Protein AF-A0A6L9EN24-F1 (afdb_monomer)

Radius of gyration: 12.1 Å; Cα contacts (8 Å, |Δi|>4): 110; chains: 1; bounding box: 29×22×35 Å

Mean predicted aligned error: 2.81 Å

Nearest PDB structures (foldseek):
  2nvm-assembly1_A  TM=4.700E-01  e=4.179E-01  Trichormus variabilis ATCC 29413
  3d7q-assembly2_A-2  TM=4.852E-01  e=4.750E-01  Nostoc punctiforme PCC 73102
  6l19-assembly1_B  TM=4.292E-01  e=9.008E-01  Enterobacter asburiae
  2nlv-assembly1_B  TM=4.453E-01  e=1.323E+00  Trichormus variabilis ATCC 29413
  5kvk-assembly1_A-2  TM=4.593E-01  e=1.410E+00  Klebsiella pneumoniae 700603

Foldseek 3Di:
DDPVLVVLVVVLVVLQVVLCVQAQWNKDKDADPVQQWIWIWTARNPPRDIDTLGDGHHSDPVVSVSSSVSSVVRNVD

Secondary structure (DSSP, 8-state):
--HHHHHHHHHHHHHHHHHHHHSSEEEEEEEETTTTEEEEEEEETTT--EEEEEEEEE--HHHHHHHHHHHHHHHH-

Solvent-accessible surface area (backbone atoms only — not comparable to full-atom values): 4372 Å² total; per-residue (Å²): 136,55,74,69,54,52,55,52,51,49,56,47,51,54,47,29,58,49,42,36,74,74,38,70,31,44,38,50,73,51,74,44,77,95,72,49,25,33,29,31,37,33,27,34,71,86,77,67,48,76,44,80,75,43,72,72,39,61,77,42,73,68,49,52,54,52,50,50,54,53,54,54,53,63,59,75,109

pLDDT: mean 94.28, std 3.82, range [71.88, 98.0]

Structure (mmCIF, N/CA/C/O backbone):
data_AF-A0A6L9EN24-F1
#
_entry.id   AF-A0A6L9EN24-F1
#
loop_
_atom_site.group_PDB
_atom_site.id
_atom_site.type_symbol
_atom_site.label_atom_id
_atom_site.label_alt_id
_atom_site.label_comp_id
_atom_site.label_asym_id
_atom_site.label_entity_id
_atom_site.label_seq_id
_atom_site.pdbx_PDB_ins_code
_atom_site.Cartn_x
_atom_site.Cartn_y
_atom_site.Cartn_z
_atom_site.occupancy
_atom_site.B_iso_or_equiv
_atom_site.auth_seq_id
_atom_site.auth_comp_id
_atom_site.auth_asym_id
_atom_site.auth_atom_id
_atom_site.pdbx_PDB_model_num
ATOM 1 N N . MET A 1 1 ? -12.118 5.428 13.120 1.00 81.44 1 MET A N 1
ATOM 2 C CA . MET A 1 1 ? -10.994 4.456 13.204 1.00 81.44 1 MET A CA 1
ATOM 3 C C . MET A 1 1 ? -10.431 4.302 14.629 1.00 81.44 1 MET A C 1
ATOM 5 O O . MET A 1 1 ? -10.235 5.299 15.313 1.00 81.44 1 MET A O 1
ATOM 9 N N . SER A 1 2 ? -10.124 3.074 15.078 1.00 88.56 2 SER A N 1
ATOM 10 C CA . SER A 1 2 ? -9.521 2.819 16.404 1.00 88.56 2 SER A CA 1
ATOM 11 C C . SER A 1 2 ? -8.008 3.104 16.448 1.00 88.56 2 SER A C 1
ATOM 13 O O . SER A 1 2 ? -7.319 3.023 15.428 1.00 88.56 2 SER A O 1
ATOM 15 N N . LYS A 1 3 ? -7.456 3.376 17.645 1.00 91.62 3 LYS A N 1
ATOM 16 C CA . LYS A 1 3 ? -6.011 3.638 17.851 1.00 91.62 3 LYS A CA 1
ATOM 17 C C . LYS A 1 3 ? -5.128 2.508 17.307 1.00 91.62 3 LYS A C 1
ATOM 19 O O . LYS A 1 3 ? -4.089 2.767 16.702 1.00 91.62 3 LYS A O 1
ATOM 24 N N . SER A 1 4 ? -5.555 1.261 17.491 1.00 92.25 4 SER A N 1
ATOM 25 C CA . SER A 1 4 ? -4.816 0.079 17.043 1.00 92.25 4 SER A CA 1
ATOM 26 C C . SER A 1 4 ? -4.794 -0.057 15.519 1.00 92.25 4 SER A C 1
ATOM 28 O O . SER A 1 4 ? -3.745 -0.372 14.960 1.00 92.25 4 SER A O 1
ATOM 30 N N . ILE A 1 5 ? -5.911 0.236 14.843 1.00 92.38 5 ILE A N 1
ATOM 31 C CA . ILE A 1 5 ? -5.980 0.228 13.373 1.00 92.38 5 ILE A CA 1
ATOM 32 C C . ILE A 1 5 ? -5.127 1.363 12.801 1.00 92.38 5 ILE A C 1
ATOM 34 O O . ILE A 1 5 ? -4.325 1.119 11.906 1.00 92.38 5 ILE A O 1
ATOM 38 N N . LYS A 1 6 ? -5.199 2.567 13.386 1.00 92.38 6 LYS A N 1
ATOM 39 C CA . LYS A 1 6 ? -4.356 3.706 12.989 1.00 92.38 6 LYS A CA 1
ATOM 40 C C . LYS A 1 6 ? -2.863 3.374 13.098 1.00 92.38 6 LYS A C 1
ATOM 42 O O . LYS A 1 6 ? -2.104 3.627 12.169 1.00 92.38 6 LYS A O 1
ATOM 47 N N . LYS A 1 7 ? -2.436 2.741 14.199 1.00 95.06 7 LYS A N 1
ATOM 48 C CA . LYS A 1 7 ? -1.047 2.275 14.374 1.00 95.06 7 LYS A CA 1
ATOM 49 C C . LYS A 1 7 ? -0.649 1.244 13.314 1.00 95.06 7 LYS A C 1
ATOM 51 O O . LYS A 1 7 ? 0.489 1.245 12.859 1.00 95.06 7 LYS A O 1
ATOM 56 N N . LEU A 1 8 ? -1.565 0.355 12.934 1.00 95.25 8 LEU A N 1
ATOM 57 C CA . LEU A 1 8 ? -1.306 -0.644 11.901 1.00 95.25 8 LEU A CA 1
ATOM 58 C C . LEU A 1 8 ? -1.190 -0.015 10.504 1.00 95.25 8 LEU A C 1
ATOM 60 O O . LEU A 1 8 ? -0.329 -0.441 9.738 1.00 95.25 8 LEU A O 1
ATOM 64 N N . LEU A 1 9 ? -2.013 0.994 10.205 1.00 94.81 9 LEU A N 1
ATOM 65 C CA . LEU A 1 9 ? -1.948 1.769 8.967 1.00 94.81 9 LEU A CA 1
ATOM 66 C C . LEU A 1 9 ? -0.622 2.536 8.860 1.00 94.81 9 LEU A C 1
ATOM 68 O O . LEU A 1 9 ? 0.036 2.450 7.834 1.00 94.81 9 LEU A O 1
ATOM 72 N N . PHE A 1 10 ? -0.150 3.175 9.937 1.00 95.19 10 PHE A N 1
ATOM 73 C CA . PHE A 1 10 ? 1.182 3.802 9.928 1.00 95.19 10 PHE A CA 1
ATOM 74 C C . PHE A 1 10 ? 2.302 2.806 9.652 1.00 95.19 10 PHE A C 1
ATOM 76 O O . PHE A 1 10 ? 3.136 3.044 8.790 1.00 95.19 10 PHE A O 1
ATOM 83 N N . LYS A 1 11 ? 2.251 1.626 10.275 1.00 96.56 11 LYS A N 1
ATOM 84 C CA . LYS A 1 11 ? 3.203 0.558 9.956 1.00 96.56 11 LYS A CA 1
ATOM 85 C C . LYS A 1 11 ? 3.121 0.091 8.500 1.00 96.56 11 LYS A C 1
ATOM 87 O O . LYS A 1 11 ? 4.038 -0.592 8.053 1.00 96.56 11 LYS A O 1
ATOM 92 N N . LEU A 1 12 ? 1.994 0.273 7.808 1.00 97.19 12 LEU A N 1
ATOM 93 C CA . LEU A 1 12 ? 1.893 -0.011 6.374 1.00 97.19 12 LEU A CA 1
ATOM 94 C C . LEU A 1 12 ? 2.602 1.084 5.569 1.00 97.19 12 LEU A C 1
ATOM 96 O O . LEU A 1 12 ? 3.358 0.730 4.674 1.00 97.19 12 LEU A O 1
ATOM 100 N N . PHE A 1 13 ? 2.425 2.361 5.923 1.00 96.62 13 PHE A N 1
ATOM 101 C CA . PHE A 1 13 ? 3.167 3.466 5.303 1.00 96.62 13 PHE A CA 1
ATOM 102 C C . PHE A 1 13 ? 4.680 3.297 5.458 1.00 96.62 13 PHE A C 1
ATOM 104 O O . PHE A 1 13 ? 5.393 3.356 4.460 1.00 96.62 13 PHE A O 1
ATOM 111 N N . ASP A 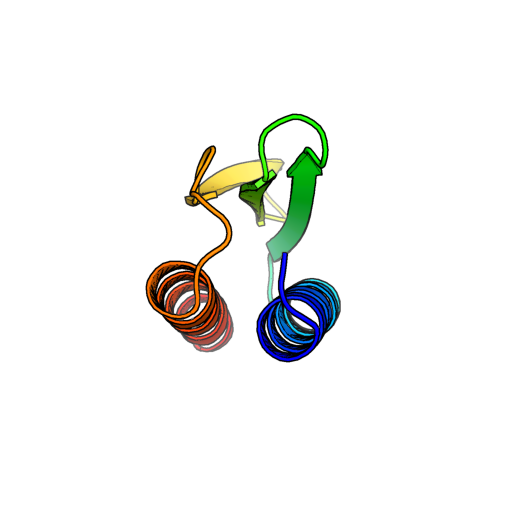1 14 ? 5.153 2.989 6.670 1.00 97.44 14 ASP A N 1
ATOM 112 C CA . ASP A 1 14 ? 6.578 2.743 6.932 1.00 97.44 14 ASP A CA 1
ATOM 113 C C . ASP A 1 14 ? 7.125 1.627 6.030 1.00 97.44 14 ASP A C 1
ATOM 115 O O . ASP A 1 14 ? 8.185 1.772 5.428 1.00 97.44 14 ASP A O 1
ATOM 119 N N . LEU A 1 15 ? 6.356 0.542 5.870 1.00 97.06 15 LEU A N 1
ATOM 120 C CA . LEU A 1 15 ? 6.726 -0.575 5.000 1.00 97.06 15 LEU A CA 1
ATOM 121 C C . LEU A 1 15 ? 6.775 -0.166 3.521 1.00 97.06 15 LEU A C 1
ATOM 123 O O . LEU A 1 15 ? 7.659 -0.619 2.808 1.00 97.06 15 LEU A O 1
ATOM 127 N N . CYS A 1 16 ? 5.852 0.676 3.046 1.00 97.00 16 CYS A N 1
ATOM 128 C CA . CYS A 1 16 ? 5.879 1.154 1.657 1.00 97.00 16 CYS A CA 1
ATOM 129 C C . CYS A 1 16 ? 7.136 1.997 1.389 1.00 97.00 16 CYS A C 1
ATOM 131 O O . CYS A 1 16 ? 7.778 1.836 0.353 1.00 97.00 16 CYS A O 1
ATOM 133 N N . ILE A 1 17 ? 7.530 2.846 2.345 1.00 95.69 17 ILE A N 1
ATOM 134 C CA . ILE A 1 17 ? 8.761 3.648 2.263 1.00 95.69 17 ILE A CA 1
ATOM 135 C C . ILE A 1 17 ? 10.000 2.745 2.266 1.00 95.69 17 ILE A C 1
ATOM 137 O O . ILE A 1 17 ? 10.931 2.979 1.499 1.00 95.69 17 ILE A O 1
ATOM 141 N N . GLU A 1 18 ? 10.029 1.729 3.128 1.00 96.06 18 GLU A N 1
ATOM 142 C CA . GLU A 1 18 ? 11.131 0.767 3.207 1.00 96.06 18 GLU A CA 1
ATOM 143 C C . GLU A 1 18 ? 11.263 -0.052 1.918 1.00 96.06 18 GLU A C 1
ATOM 145 O O . GLU A 1 18 ? 12.348 -0.106 1.336 1.00 96.06 18 GLU A O 1
ATOM 150 N N . ALA A 1 19 ? 10.157 -0.612 1.426 1.00 94.94 19 ALA A N 1
ATOM 151 C CA . ALA A 1 19 ? 10.106 -1.339 0.162 1.00 94.94 19 ALA A CA 1
ATOM 152 C C . ALA A 1 19 ? 10.611 -0.465 -0.995 1.00 94.94 19 ALA A C 1
ATOM 154 O O . ALA A 1 19 ? 11.502 -0.867 -1.736 1.00 94.94 19 ALA A O 1
ATOM 155 N N . SER A 1 20 ? 10.168 0.796 -1.050 1.00 95.31 20 SER A N 1
ATOM 156 C CA . SER A 1 20 ? 10.610 1.764 -2.064 1.00 95.31 20 SER A CA 1
ATOM 157 C C . SER A 1 20 ? 12.121 2.005 -2.091 1.00 95.31 20 SER A C 1
ATOM 159 O O . SER A 1 20 ? 12.653 2.456 -3.104 1.00 95.31 20 SER A O 1
ATOM 161 N N . LYS A 1 21 ? 12.831 1.747 -0.989 1.00 93.56 21 LYS A N 1
ATOM 1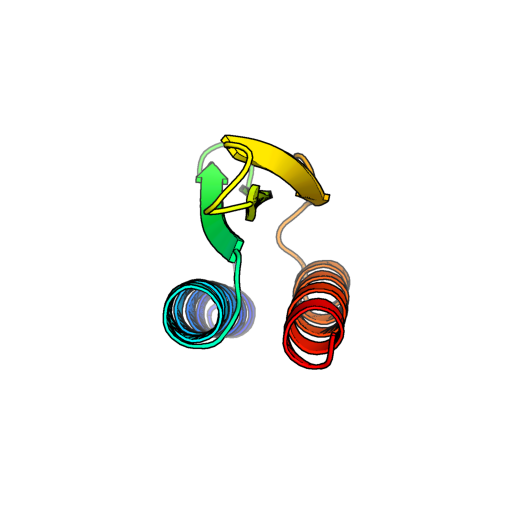62 C CA . LYS A 1 21 ? 14.292 1.896 -0.896 1.00 93.56 21 LYS A CA 1
ATOM 163 C C . LYS A 1 21 ? 15.050 0.605 -1.186 1.00 93.56 21 LYS A C 1
ATOM 165 O O . LYS A 1 21 ? 16.242 0.675 -1.458 1.00 93.56 21 LYS A O 1
ATOM 170 N N . THR A 1 22 ? 14.390 -0.542 -1.072 1.00 90.81 22 THR A N 1
ATOM 171 C CA . THR A 1 22 ? 15.042 -1.858 -1.021 1.00 90.81 22 THR A CA 1
ATOM 172 C C . THR A 1 22 ? 14.802 -2.703 -2.264 1.00 90.81 22 THR A C 1
ATOM 174 O O . THR A 1 22 ? 15.681 -3.485 -2.603 1.00 90.81 22 THR A O 1
ATOM 177 N N . CYS A 1 23 ? 13.681 -2.526 -2.970 1.00 90.94 23 CYS A N 1
ATOM 178 C CA . CYS A 1 23 ? 13.381 -3.259 -4.202 1.00 90.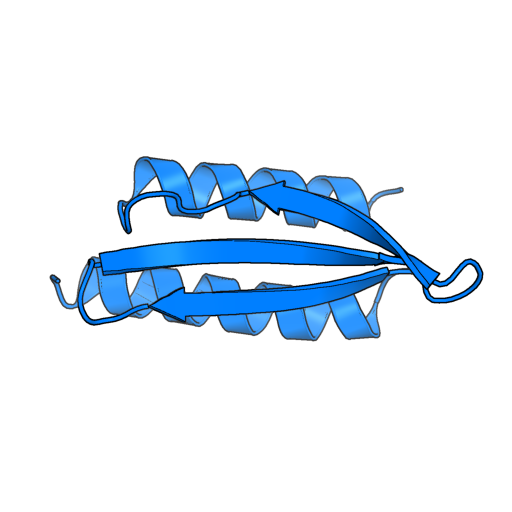94 23 CYS A CA 1
ATOM 179 C C . CYS A 1 23 ? 13.336 -2.351 -5.444 1.00 90.94 23 CYS A C 1
ATOM 181 O O . CYS A 1 23 ? 13.474 -1.123 -5.355 1.00 90.94 23 CYS A O 1
ATOM 183 N N . ASN A 1 24 ? 13.116 -2.959 -6.614 1.00 92.56 24 ASN A N 1
ATOM 184 C CA . ASN A 1 24 ? 13.023 -2.273 -7.911 1.00 92.56 24 ASN A CA 1
ATOM 185 C C . ASN A 1 24 ? 11.734 -1.460 -8.097 1.00 92.56 24 ASN A C 1
ATOM 187 O O . ASN A 1 24 ? 11.566 -0.799 -9.115 1.00 92.56 24 ASN A O 1
ATOM 191 N N . TYR A 1 25 ? 10.855 -1.435 -7.096 1.00 93.88 25 TYR A N 1
ATOM 192 C CA . TYR A 1 25 ? 9.600 -0.699 -7.146 1.00 93.88 25 TYR A CA 1
ATOM 193 C C . TYR A 1 25 ? 9.645 0.557 -6.272 1.00 93.88 25 TYR A C 1
ATOM 195 O O . TYR A 1 25 ? 10.219 0.555 -5.184 1.00 93.88 25 TYR A O 1
ATOM 203 N N . PHE A 1 26 ? 9.009 1.638 -6.716 1.00 95.25 26 PHE A N 1
ATOM 204 C CA . PHE A 1 26 ? 8.538 2.719 -5.854 1.00 95.25 26 PHE A CA 1
ATOM 205 C C . PHE A 1 26 ? 7.114 2.384 -5.402 1.00 95.25 26 PHE A C 1
ATOM 207 O O . PHE A 1 26 ? 6.231 2.192 -6.229 1.00 95.25 26 PHE A O 1
ATOM 214 N N . ILE A 1 27 ? 6.874 2.274 -4.098 1.00 96.31 27 ILE A N 1
ATOM 215 C CA . ILE A 1 27 ? 5.576 1.883 -3.543 1.00 96.31 27 ILE A CA 1
ATOM 216 C C . ILE A 1 27 ? 4.920 3.082 -2.867 1.00 96.31 27 ILE A C 1
ATOM 218 O O . ILE A 1 27 ? 5.387 3.560 -1.832 1.00 96.31 27 ILE A O 1
ATOM 222 N N . ASN A 1 28 ? 3.785 3.515 -3.414 1.00 95.38 28 ASN A N 1
ATOM 223 C CA . ASN A 1 28 ? 2.963 4.573 -2.843 1.00 95.38 28 ASN A CA 1
ATOM 224 C C . ASN A 1 28 ? 1.709 4.000 -2.172 1.00 95.38 28 ASN A C 1
ATOM 226 O O . ASN A 1 28 ? 1.092 3.057 -2.673 1.00 95.38 28 ASN A O 1
ATOM 230 N N . CYS A 1 29 ? 1.312 4.594 -1.049 1.00 96.56 29 CYS A N 1
ATOM 231 C CA . CYS A 1 29 ? 0.094 4.244 -0.332 1.00 96.56 29 CYS A CA 1
ATOM 232 C C . CYS A 1 29 ? -0.744 5.501 -0.099 1.00 96.56 29 CYS A C 1
ATOM 234 O O . CYS A 1 29 ? -0.397 6.343 0.726 1.00 96.56 29 CYS A O 1
ATOM 236 N N . ASP A 1 30 ? -1.895 5.568 -0.760 1.00 95.38 30 ASP A N 1
ATOM 237 C CA . ASP A 1 30 ? -2.830 6.682 -0.659 1.00 95.38 30 ASP A CA 1
ATOM 238 C C . ASP A 1 30 ? -3.947 6.335 0.319 1.00 95.38 30 ASP A C 1
ATOM 240 O O . ASP A 1 30 ? -4.575 5.280 0.217 1.00 95.38 30 ASP A O 1
ATOM 244 N N . TYR A 1 31 ? -4.214 7.221 1.275 1.00 94.50 31 TYR A N 1
ATOM 245 C CA . TYR A 1 31 ? -5.284 7.053 2.255 1.00 94.50 31 TYR A CA 1
ATOM 246 C C . TYR A 1 31 ? -6.306 8.182 2.146 1.00 94.50 31 TYR A C 1
ATOM 248 O O . TYR A 1 31 ? -5.983 9.358 2.313 1.00 94.50 31 TYR A O 1
ATOM 256 N N . THR A 1 32 ? -7.564 7.810 1.926 1.00 93.31 32 THR A N 1
ATOM 257 C CA . THR A 1 32 ? -8.697 8.730 1.825 1.00 93.31 32 THR A CA 1
ATOM 258 C C . THR A 1 32 ? -9.501 8.694 3.121 1.00 93.31 32 THR A C 1
ATOM 260 O O . THR A 1 32 ? -10.360 7.833 3.324 1.00 93.31 32 THR A O 1
ATOM 263 N N . ALA A 1 33 ? -9.235 9.659 4.005 1.00 88.19 33 ALA A N 1
ATOM 264 C CA . ALA A 1 33 ? -9.837 9.713 5.337 1.00 88.19 33 ALA A CA 1
ATOM 265 C C . ALA A 1 33 ? -11.365 9.883 5.338 1.00 88.19 33 ALA A C 1
ATOM 267 O O . ALA A 1 33 ? -12.022 9.389 6.245 1.00 88.19 33 ALA A O 1
ATOM 268 N N . SER A 1 34 ? -11.944 10.545 4.331 1.00 89.94 34 SER A N 1
ATOM 269 C CA . SER A 1 34 ? -13.400 10.736 4.225 1.00 89.94 34 SER A CA 1
ATOM 270 C C . SER A 1 34 ? -14.175 9.433 4.016 1.00 89.94 34 SER A C 1
ATOM 272 O O . SER A 1 34 ? -15.367 9.387 4.309 1.00 89.94 34 SER A O 1
ATOM 274 N N . CYS A 1 35 ? -13.516 8.380 3.526 1.00 89.75 35 CYS A N 1
ATOM 275 C CA . CYS A 1 35 ? -14.143 7.087 3.255 1.00 89.75 35 CYS A CA 1
ATOM 276 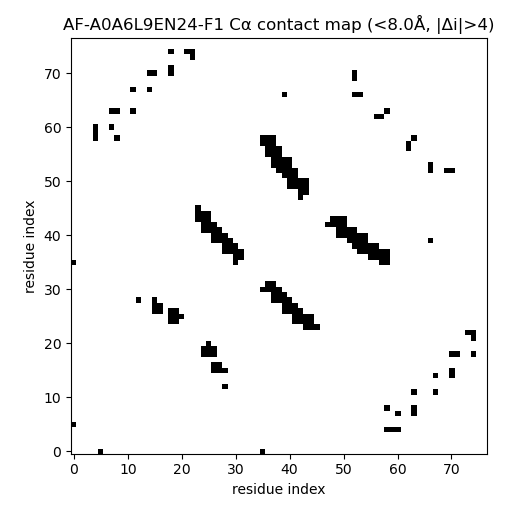C C . CYS A 1 35 ? -13.527 5.937 4.066 1.00 89.75 35 CYS A C 1
ATOM 278 O O . CYS A 1 35 ? -13.946 4.799 3.885 1.00 89.75 35 CYS A O 1
ATOM 280 N N . ASP A 1 36 ? -12.534 6.204 4.926 1.00 92.44 36 ASP A N 1
ATOM 281 C CA . ASP A 1 36 ? -11.738 5.177 5.616 1.00 92.44 36 ASP A CA 1
ATOM 282 C C . ASP A 1 36 ? -11.220 4.088 4.639 1.00 92.44 36 ASP A C 1
ATOM 284 O O . ASP A 1 36 ? -11.227 2.890 4.942 1.00 92.44 36 ASP A O 1
ATOM 288 N N . ARG A 1 37 ? -10.763 4.497 3.442 1.00 96.06 37 ARG A N 1
ATOM 289 C CA . ARG A 1 37 ? -10.218 3.593 2.408 1.00 96.06 37 ARG A CA 1
ATOM 290 C C . ARG A 1 37 ? -8.783 3.943 2.051 1.00 96.06 37 ARG A C 1
ATOM 292 O O . ARG A 1 37 ? -8.366 5.092 2.191 1.00 96.06 37 ARG A O 1
ATOM 299 N N . TYR A 1 38 ? -8.036 2.955 1.576 1.00 97.19 38 TYR A N 1
ATOM 300 C CA . TYR A 1 38 ? -6.672 3.140 1.098 1.00 97.19 38 TYR A CA 1
ATOM 301 C C . TYR A 1 38 ? -6.391 2.343 -0.178 1.00 97.19 38 TYR A C 1
ATOM 303 O O . TYR A 1 38 ? -7.004 1.303 -0.437 1.00 97.19 38 TYR A O 1
ATOM 311 N N . SER A 1 39 ? -5.427 2.823 -0.951 1.00 97.56 39 SER A N 1
ATOM 312 C CA . SER A 1 39 ? -4.883 2.160 -2.132 1.00 97.56 39 SER A CA 1
ATOM 313 C C . SER A 1 39 ? -3.370 2.055 -1.994 1.00 97.56 39 SER A C 1
ATOM 315 O O . SER A 1 39 ? -2.745 2.904 -1.366 1.00 97.56 39 SER A O 1
ATOM 317 N N . VAL A 1 40 ? -2.781 1.007 -2.562 1.00 98.00 40 VAL A N 1
ATOM 318 C CA . VAL A 1 40 ? -1.331 0.830 -2.644 1.00 98.00 40 VAL A CA 1
ATOM 319 C C . VAL A 1 40 ? -0.977 0.429 -4.064 1.00 98.00 40 VAL A C 1
ATOM 321 O O . VAL A 1 40 ? -1.526 -0.546 -4.588 1.00 98.00 40 VAL A O 1
ATOM 324 N N . PHE A 1 41 ? -0.037 1.159 -4.644 1.00 97.56 41 PHE A N 1
ATOM 325 C CA . PHE A 1 41 ? 0.491 0.935 -5.981 1.00 97.56 41 PHE A CA 1
ATOM 326 C C . PHE A 1 41 ? 2.004 0.788 -5.899 1.00 97.56 41 PHE A C 1
ATOM 328 O O . PHE A 1 41 ? 2.654 1.496 -5.130 1.00 97.56 41 PHE A O 1
ATOM 335 N N . ALA A 1 42 ? 2.543 -0.137 -6.678 1.00 96.81 42 ALA A N 1
ATOM 336 C CA . ALA A 1 42 ? 3.958 -0.210 -6.989 1.00 96.81 42 ALA A CA 1
ATOM 337 C C . ALA A 1 42 ? 4.178 0.374 -8.386 1.00 96.81 42 ALA A C 1
ATOM 339 O O . ALA A 1 42 ? 3.325 0.224 -9.256 1.00 96.81 42 ALA A O 1
ATOM 340 N N . TYR A 1 43 ? 5.306 1.034 -8.578 1.00 96.06 43 TYR A N 1
ATOM 341 C CA . TYR A 1 43 ? 5.757 1.570 -9.852 1.00 96.06 43 TYR A CA 1
ATOM 342 C C . TYR A 1 43 ? 7.136 0.988 -10.106 1.00 96.06 43 TYR A C 1
ATOM 344 O O . TYR A 1 43 ? 8.031 1.180 -9.280 1.00 96.06 43 TYR A O 1
ATOM 352 N N . ASP A 1 44 ? 7.291 0.224 -11.178 1.00 94.06 44 ASP A N 1
ATOM 353 C CA . ASP A 1 44 ? 8.596 -0.286 -11.585 1.00 94.06 44 ASP A CA 1
ATOM 354 C C . ASP A 1 44 ? 9.517 0.897 -11.919 1.00 94.06 44 ASP A C 1
ATOM 356 O O . ASP A 1 44 ? 9.149 1.790 -12.680 1.00 94.06 44 ASP A O 1
ATOM 360 N N . LYS A 1 45 ? 10.700 0.951 -11.303 1.00 92.56 45 LYS A N 1
ATOM 361 C CA . LYS A 1 45 ? 11.621 2.089 -11.454 1.00 92.56 45 LYS A CA 1
ATOM 362 C C . LYS A 1 45 ? 12.299 2.142 -12.822 1.00 92.56 45 LYS A C 1
ATOM 364 O O . LYS A 1 45 ? 12.831 3.194 -13.172 1.00 92.56 45 LYS A O 1
ATOM 369 N N . GLU A 1 46 ? 12.340 1.031 -13.549 1.00 93.06 46 GLU A N 1
ATOM 370 C CA . GLU A 1 46 ? 12.969 0.936 -14.864 1.00 93.06 46 GLU A CA 1
ATOM 371 C C . GLU A 1 46 ? 11.954 1.165 -15.983 1.00 93.06 46 GLU A C 1
ATOM 373 O O . GLU A 1 46 ? 12.245 1.888 -16.937 1.00 93.06 46 GLU A O 1
ATOM 378 N N . THR A 1 47 ? 10.767 0.563 -15.870 1.00 93.88 47 THR A N 1
ATOM 379 C CA . THR A 1 47 ? 9.748 0.590 -16.932 1.00 93.88 47 THR A CA 1
ATOM 380 C C . THR A 1 47 ? 8.660 1.641 -16.721 1.00 93.88 47 THR A C 1
ATOM 382 O O . THR A 1 47 ? 7.893 1.900 -17.648 1.00 93.88 47 THR A O 1
ATOM 385 N N . ASP A 1 48 ? 8.588 2.243 -15.528 1.00 89.62 48 ASP A N 1
ATOM 386 C CA . ASP A 1 48 ? 7.492 3.115 -15.077 1.00 89.62 48 ASP A CA 1
ATOM 387 C C . ASP A 1 48 ? 6.116 2.408 -15.083 1.00 89.62 48 ASP A C 1
ATOM 389 O O . ASP A 1 48 ? 5.058 3.040 -15.030 1.00 89.62 48 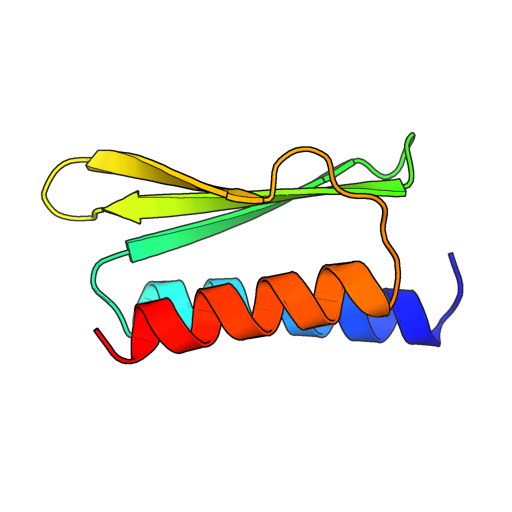ASP A O 1
ATOM 393 N N . GLU A 1 49 ? 6.104 1.069 -15.138 1.00 94.44 49 GLU A N 1
ATOM 394 C CA . GLU A 1 49 ? 4.876 0.279 -15.111 1.00 94.44 49 GLU A CA 1
ATOM 395 C C . GLU A 1 49 ? 4.216 0.354 -13.732 1.00 94.44 49 GLU A C 1
ATOM 397 O O . GLU A 1 49 ? 4.826 0.078 -12.696 1.00 94.44 49 GLU A O 1
ATOM 402 N N . GLN A 1 50 ? 2.924 0.687 -13.717 1.00 95.38 50 GLN A N 1
ATOM 403 C CA . GLN A 1 50 ? 2.130 0.721 -12.498 1.00 95.38 50 GLN A CA 1
ATOM 404 C C . GLN A 1 50 ? 1.489 -0.643 -12.211 1.00 95.38 50 GLN A C 1
ATOM 406 O O . GLN A 1 50 ? 0.629 -1.120 -12.950 1.00 95.38 50 GLN A O 1
ATOM 411 N N . ILE A 1 51 ? 1.807 -1.207 -11.048 1.00 94.62 51 ILE A N 1
ATOM 412 C CA . ILE A 1 51 ? 1.270 -2.473 -10.553 1.00 94.62 51 ILE A CA 1
ATOM 413 C C . ILE A 1 51 ? 0.361 -2.210 -9.339 1.00 94.62 51 ILE A C 1
ATOM 415 O O . ILE A 1 51 ? 0.828 -1.80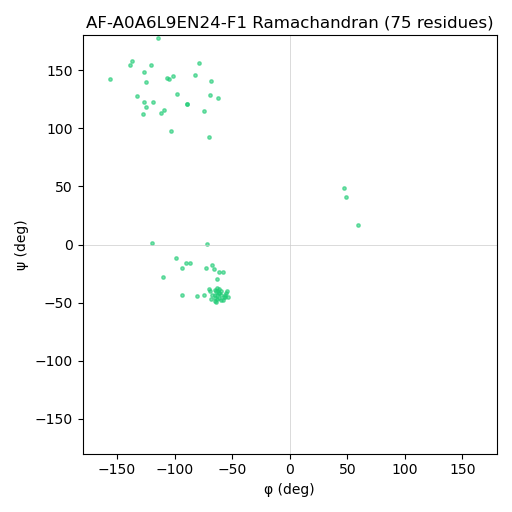8 -8.265 1.00 94.62 51 ILE A O 1
ATOM 419 N N . PRO A 1 52 ? -0.957 -2.452 -9.442 1.00 96.06 52 PRO A N 1
ATOM 420 C CA . PRO A 1 52 ? -1.864 -2.274 -8.316 1.00 96.06 52 PRO A CA 1
ATOM 421 C C . PRO A 1 52 ? -1.711 -3.398 -7.281 1.00 96.06 52 PRO A C 1
ATOM 423 O O . PRO A 1 52 ? -2.080 -4.550 -7.513 1.00 96.06 52 PRO A O 1
ATOM 426 N N . ILE A 1 53 ? -1.257 -3.059 -6.072 1.00 95.94 53 ILE A N 1
ATOM 427 C CA . ILE A 1 53 ? -1.187 -4.006 -4.945 1.00 95.94 53 ILE A CA 1
ATOM 428 C C . ILE A 1 53 ? -2.570 -4.143 -4.294 1.00 95.94 53 ILE A C 1
ATOM 430 O O . ILE A 1 53 ? -3.029 -5.251 -3.958 1.00 95.94 53 ILE A O 1
ATOM 434 N N . THR A 1 54 ? -3.238 -3.006 -4.083 1.00 96.56 54 THR A N 1
ATOM 435 C CA . THR A 1 54 ? -4.604 -2.930 -3.560 1.00 96.56 54 THR A CA 1
ATOM 436 C C . THR A 1 54 ? -5.270 -1.619 -3.974 1.00 96.56 54 THR A C 1
ATOM 438 O O . THR A 1 54 ? -4.619 -0.583 -3.971 1.00 96.56 54 THR A O 1
ATOM 441 N N . ILE A 1 55 ? -6.565 -1.640 -4.291 1.00 96.50 55 ILE A N 1
ATOM 442 C CA . ILE A 1 55 ? -7.291 -0.458 -4.775 1.00 96.50 55 ILE A CA 1
ATOM 443 C C . ILE A 1 55 ? -8.521 -0.248 -3.901 1.00 96.50 55 ILE A C 1
ATOM 445 O O . ILE A 1 55 ? -9.361 -1.143 -3.811 1.00 96.50 55 ILE A O 1
ATOM 449 N N . SER A 1 56 ? -8.628 0.929 -3.280 1.00 95.00 56 SER A N 1
ATOM 4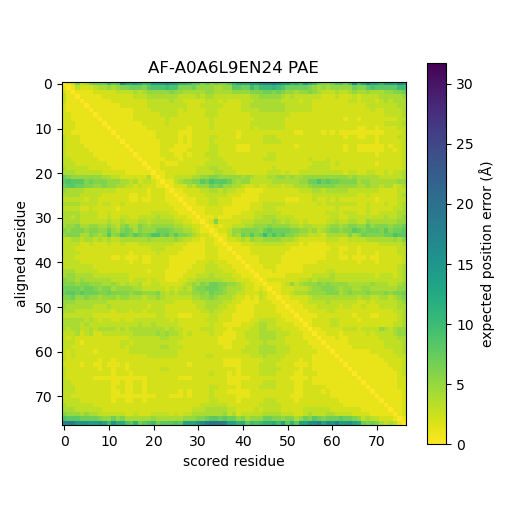50 C CA . SER A 1 56 ? -9.790 1.360 -2.496 1.00 95.00 56 SER A CA 1
ATOM 451 C C . SER A 1 56 ? -10.275 0.284 -1.510 1.00 95.00 56 SER A C 1
ATOM 453 O O . SER A 1 56 ? -11.457 -0.060 -1.456 1.00 95.00 56 SER A O 1
ATOM 455 N N . GLU A 1 57 ? -9.354 -0.293 -0.739 1.00 96.31 57 GLU A N 1
ATOM 456 C CA . GLU A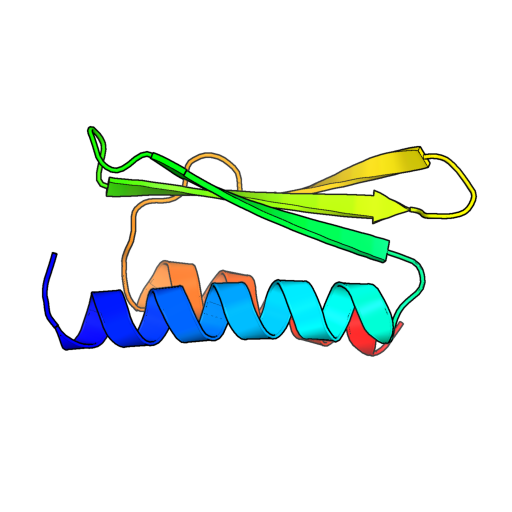 1 57 ? -9.673 -1.253 0.321 1.00 96.31 57 GLU A CA 1
ATOM 457 C C . GLU A 1 57 ? -10.095 -0.523 1.593 1.00 96.31 57 GLU A C 1
ATOM 459 O O . GLU A 1 57 ? -9.554 0.528 1.934 1.00 96.31 57 GLU A O 1
ATOM 464 N N . GLU A 1 58 ? -11.026 -1.112 2.337 1.00 96.25 58 GLU A N 1
ATOM 465 C CA . GLU A 1 58 ? -11.424 -0.577 3.639 1.00 96.25 58 GLU A CA 1
ATOM 466 C C . GLU A 1 58 ? -10.299 -0.727 4.658 1.00 96.25 58 GLU A C 1
ATOM 468 O O . GLU A 1 58 ? -9.627 -1.767 4.737 1.00 96.25 58 GLU A O 1
ATOM 473 N N . VAL A 1 59 ? -10.128 0.293 5.495 1.00 95.50 59 VAL A N 1
ATOM 474 C CA . VAL A 1 59 ? -9.154 0.295 6.583 1.00 95.50 59 VAL A CA 1
ATOM 475 C C . VAL A 1 59 ? -9.598 -0.675 7.683 1.00 95.50 59 VAL A C 1
ATOM 477 O O . VAL A 1 59 ? -10.330 -0.347 8.616 1.00 95.50 59 VAL A O 1
ATOM 480 N N . SER A 1 60 ? -9.109 -1.911 7.584 1.00 95.94 60 SER A N 1
ATOM 481 C CA . SER A 1 60 ? -9.361 -2.987 8.542 1.00 95.94 60 SER A CA 1
ATOM 482 C C . SER A 1 60 ? -8.088 -3.776 8.854 1.00 95.94 60 SER A C 1
ATOM 484 O O . SER A 1 60 ? -7.143 -3.830 8.064 1.00 95.94 60 SER A O 1
ATOM 486 N N . PHE A 1 61 ? -8.059 -4.452 10.007 1.00 94.81 61 PHE A N 1
ATOM 487 C CA . PHE A 1 61 ? -6.936 -5.324 10.379 1.00 94.81 61 PHE A CA 1
ATOM 488 C C . PHE A 1 61 ? -6.642 -6.392 9.322 1.00 94.81 61 PHE A C 1
ATOM 490 O O . PHE A 1 61 ? -5.476 -6.678 9.041 1.00 94.81 61 PHE A O 1
ATOM 4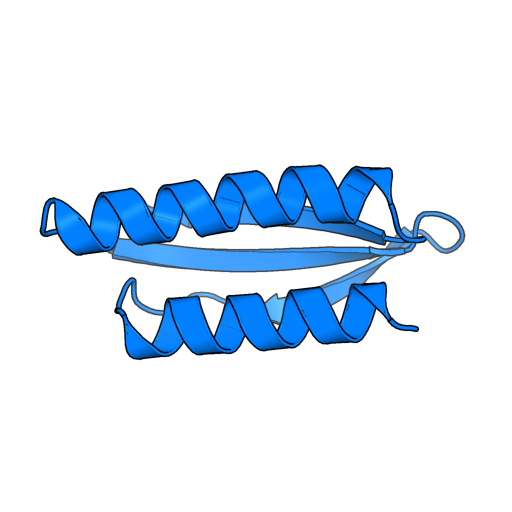97 N N . LYS A 1 62 ? -7.697 -6.996 8.764 1.00 96.31 62 LYS A N 1
ATOM 498 C CA . LYS A 1 62 ? -7.596 -8.066 7.768 1.00 96.31 62 LYS A CA 1
ATOM 499 C C . LYS A 1 62 ? -6.964 -7.539 6.482 1.00 96.31 62 LYS A C 1
ATOM 501 O O . LYS A 1 62 ? -6.004 -8.138 5.997 1.00 96.31 62 LYS A O 1
ATOM 506 N N . ASN A 1 63 ? -7.454 -6.405 5.988 1.00 97.25 63 ASN A N 1
ATOM 507 C CA . ASN A 1 63 ? -7.010 -5.832 4.722 1.00 97.25 63 ASN A CA 1
ATOM 508 C C . ASN A 1 63 ? -5.572 -5.332 4.823 1.00 97.25 63 ASN A C 1
ATOM 510 O O . ASN A 1 63 ? -4.733 -5.750 4.027 1.00 97.25 63 ASN A O 1
ATOM 514 N N . ILE A 1 64 ? -5.235 -4.586 5.882 1.00 96.88 64 ILE A N 1
ATOM 515 C CA . ILE A 1 64 ? -3.871 -4.073 6.065 1.00 96.88 64 ILE A CA 1
ATOM 516 C C . ILE A 1 64 ? -2.859 -5.222 6.189 1.00 96.88 64 ILE A C 1
ATOM 518 O O . ILE A 1 64 ? -1.791 -5.177 5.579 1.00 96.88 64 ILE A O 1
ATOM 522 N N . LYS A 1 65 ? -3.182 -6.291 6.933 1.00 96.69 65 LYS A N 1
ATOM 523 C CA . LYS A 1 65 ? -2.310 -7.477 7.016 1.00 96.69 65 LYS A CA 1
ATOM 524 C C . LYS A 1 65 ? -2.139 -8.161 5.659 1.00 96.69 65 LYS A C 1
ATOM 526 O O . LYS A 1 65 ? -1.034 -8.601 5.348 1.00 96.69 65 LYS A O 1
ATOM 531 N N . ARG A 1 66 ? -3.207 -8.260 4.859 1.00 97.56 66 ARG A N 1
ATOM 532 C CA . ARG A 1 66 ? -3.144 -8.831 3.507 1.00 97.56 66 ARG A CA 1
ATOM 533 C C . ARG A 1 66 ? -2.237 -7.992 2.607 1.00 97.56 66 ARG A C 1
ATOM 535 O O . ARG A 1 66 ? -1.368 -8.562 1.959 1.00 97.56 66 ARG A O 1
ATOM 542 N N . THR A 1 67 ? -2.390 -6.668 2.615 1.00 97.75 67 THR A N 1
ATOM 543 C CA . THR A 1 67 ? -1.546 -5.752 1.834 1.00 97.75 67 THR A CA 1
ATOM 544 C C . THR A 1 67 ? -0.081 -5.845 2.249 1.00 97.75 67 THR A C 1
ATOM 546 O O . THR A 1 67 ? 0.769 -6.014 1.384 1.00 97.75 67 THR A O 1
ATOM 549 N N . LYS A 1 68 ? 0.221 -5.847 3.556 1.00 97.25 68 LYS A N 1
ATOM 550 C CA . LYS A 1 68 ? 1.596 -6.035 4.056 1.00 97.25 68 LYS A CA 1
ATOM 551 C C . LYS A 1 68 ? 2.248 -7.302 3.501 1.00 97.25 68 LYS A C 1
ATOM 553 O O . LYS A 1 68 ? 3.384 -7.249 3.059 1.00 97.25 68 LYS A O 1
ATOM 558 N N . ARG A 1 69 ? 1.528 -8.430 3.495 1.00 96.75 69 ARG A N 1
ATOM 559 C CA . ARG A 1 69 ? 2.046 -9.692 2.942 1.00 96.75 69 ARG A CA 1
ATOM 560 C C . ARG A 1 69 ? 2.329 -9.608 1.444 1.00 96.75 69 ARG A C 1
ATOM 562 O O . ARG A 1 69 ? 3.292 -10.213 1.004 1.00 96.75 69 ARG A O 1
ATOM 569 N N . LYS A 1 70 ? 1.499 -8.895 0.674 1.00 96.56 70 LYS A N 1
ATOM 570 C CA . LYS A 1 70 ? 1.754 -8.691 -0.759 1.00 96.56 70 LYS A CA 1
ATOM 571 C C . LYS A 1 70 ? 3.027 -7.873 -0.983 1.00 96.56 70 LYS A C 1
ATOM 573 O O . LYS A 1 70 ? 3.855 -8.296 -1.770 1.00 96.56 70 LYS A O 1
ATOM 578 N N . ILE A 1 71 ? 3.197 -6.769 -0.247 1.00 96.44 71 ILE A N 1
ATOM 579 C CA . ILE A 1 71 ? 4.402 -5.927 -0.340 1.00 96.44 71 ILE A CA 1
ATOM 580 C C . ILE A 1 71 ? 5.656 -6.732 0.006 1.00 96.44 71 ILE A C 1
ATOM 582 O O . ILE A 1 71 ? 6.613 -6.699 -0.747 1.00 96.44 71 ILE A O 1
ATOM 586 N N . LEU A 1 72 ? 5.634 -7.494 1.106 1.00 95.69 72 LEU A N 1
ATOM 587 C CA . LEU A 1 72 ? 6.788 -8.304 1.509 1.00 95.69 72 LEU A CA 1
ATOM 588 C C . LEU A 1 72 ? 7.179 -9.335 0.445 1.00 95.69 72 LEU A C 1
ATOM 590 O O . LEU A 1 72 ? 8.358 -9.481 0.172 1.00 95.69 72 LEU A O 1
ATOM 594 N N . LYS A 1 73 ? 6.205 -9.988 -0.203 1.00 93.94 73 LYS A N 1
ATOM 595 C CA . LYS A 1 73 ? 6.494 -10.902 -1.319 1.00 93.94 73 LYS A CA 1
ATOM 596 C C . LYS A 1 73 ? 7.167 -10.193 -2.493 1.00 93.94 73 LYS A C 1
ATOM 598 O O . LYS A 1 73 ? 8.119 -10.721 -3.034 1.00 93.94 73 LYS A O 1
ATOM 603 N N . MET A 1 74 ? 6.718 -8.986 -2.835 1.00 91.25 74 MET A N 1
ATOM 604 C CA . MET A 1 74 ? 7.351 -8.183 -3.890 1.00 91.25 74 MET A CA 1
ATOM 605 C C . MET A 1 74 ? 8.763 -7.700 -3.531 1.00 91.25 74 MET A C 1
ATOM 607 O O . MET A 1 74 ? 9.481 -7.246 -4.407 1.00 91.25 74 MET A O 1
ATOM 611 N N . MET A 1 75 ? 9.148 -7.718 -2.251 1.00 91.06 75 MET A N 1
ATOM 612 C CA . MET A 1 75 ? 10.513 -7.394 -1.819 1.00 91.06 75 MET A CA 1
ATOM 613 C C . MET A 1 75 ? 11.450 -8.611 -1.860 1.00 91.06 75 MET A C 1
ATOM 615 O O . MET A 1 75 ? 12.656 -8.436 -1.728 1.00 91.06 75 MET A O 1
ATOM 619 N N . GLU A 1 76 ? 10.903 -9.827 -1.955 1.00 89.25 76 GLU A N 1
ATOM 620 C CA . GLU A 1 76 ? 11.663 -11.083 -2.042 1.00 89.25 76 GLU A CA 1
ATOM 621 C C . GLU A 1 76 ? 11.981 -11.482 -3.497 1.00 89.25 76 GLU A C 1
ATOM 623 O O . GLU A 1 76 ? 12.838 -12.340 -3.705 1.00 89.25 76 GLU A O 1
ATOM 628 N N . GLU A 1 77 ? 11.284 -10.882 -4.468 1.00 71.88 77 GLU A N 1
ATOM 629 C CA . GLU A 1 77 ? 11.495 -11.017 -5.921 1.00 71.88 77 GLU A CA 1
ATOM 630 C C . GLU A 1 77 ? 12.586 -10.059 -6.423 1.00 71.88 77 GLU A C 1
ATOM 632 O O . GLU A 1 77 ? 13.421 -10.520 -7.235 1.00 71.88 77 GLU A O 1
#

Sequence (77 aa):
MSKSIKKLLFKLFDLCIEASKTCNYFINCDYTASCDRYSVFAYDKETDEQIPITISEEVSFKNIKRTKRKILKMMEE

Organism: Clostridium butyricum (NCBI:txid1492)